Protein AF-A0A6A4QFC4-F1 (afdb_monomer_lite)

Sequence (65 aa):
MNNAGLLQSDQGLLGDNRTASFVNNYSKLPLLFFRDFAVSVEKMGRIGVLTGQQGQIRKNCRMVN

Organism: Lupinus albus (NCBI:txid3870)

InterPro domains:
  IPR000823 Plant peroxidase [PTHR31517] (2-65)
  IPR002016 Haem peroxidase [PS50873] (1-65)
  IPR010255 Haem peroxidase superfamily [SSF48113] (2-65)

Secondary structure (DSSP, 8-state):
--S--SSHHHHHHHHSTTTHHHHHHHHH-HHHHHHHHHHHHHHHHTTT---TTSS---SSTTS--

Radius of gyration: 18.21 Å; chains: 1; bounding box: 38×22×43 Å

Structure (mmCIF, N/CA/C/O backbone):
data_AF-A0A6A4QFC4-F1
#
_entry.id   AF-A0A6A4QFC4-F1
#
loop_
_atom_site.group_PDB
_atom_site.id
_atom_site.type_symbol
_atom_site.label_atom_id
_atom_site.label_alt_id
_atom_site.label_comp_id
_atom_site.label_asym_id
_atom_site.label_entity_id
_atom_site.label_seq_id
_atom_site.pdbx_PDB_ins_code
_atom_site.Cartn_x
_atom_site.Cartn_y
_atom_site.Cartn_z
_atom_site.occupancy
_atom_site.B_iso_or_equiv
_atom_site.auth_seq_id
_atom_site.auth_comp_id
_atom_site.auth_asym_id
_atom_site.auth_atom_id
_atom_site.pdbx_PDB_model_num
ATOM 1 N N . MET A 1 1 ? 15.560 -5.276 -13.529 1.00 80.75 1 MET A N 1
ATOM 2 C CA . MET A 1 1 ? 14.541 -6.213 -13.011 1.00 80.75 1 MET A CA 1
ATOM 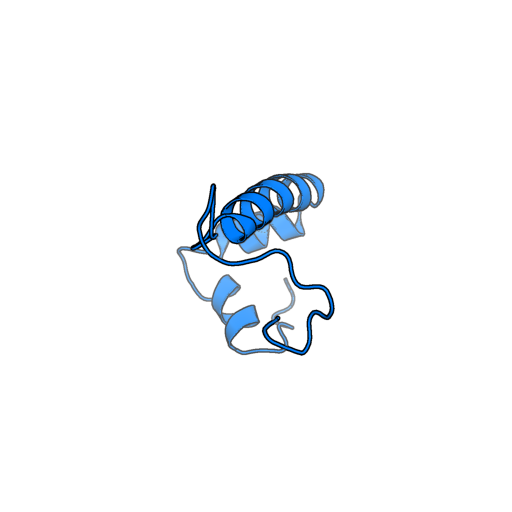3 C C . MET A 1 1 ? 14.735 -7.545 -13.685 1.00 80.75 1 MET A C 1
ATOM 5 O O . MET A 1 1 ? 15.048 -7.545 -14.866 1.00 80.75 1 MET A O 1
ATOM 9 N N . ASN A 1 2 ? 14.555 -8.643 -12.952 1.00 86.56 2 ASN A N 1
ATOM 10 C CA . ASN A 1 2 ? 15.009 -9.965 -13.395 1.00 86.56 2 ASN A CA 1
ATOM 11 C C . ASN A 1 2 ? 13.859 -10.913 -13.778 1.00 86.56 2 ASN A C 1
ATOM 13 O O . ASN A 1 2 ? 14.080 -12.113 -13.835 1.00 86.56 2 ASN A O 1
ATOM 17 N N . ASN A 1 3 ? 12.640 -10.397 -14.000 1.00 90.38 3 ASN A N 1
ATOM 18 C CA . ASN A 1 3 ? 11.437 -11.196 -14.293 1.00 90.38 3 ASN A CA 1
ATOM 19 C C . ASN A 1 3 ? 11.235 -12.390 -13.342 1.00 90.38 3 ASN A C 1
ATOM 21 O O . ASN A 1 3 ? 10.884 -13.487 -13.760 1.00 90.38 3 ASN A O 1
ATOM 25 N N . ALA A 1 4 ? 11.506 -12.161 -12.058 1.00 95.62 4 ALA A N 1
ATOM 26 C CA . ALA A 1 4 ? 11.479 -13.174 -11.010 1.00 95.62 4 ALA A CA 1
ATOM 27 C C . ALA A 1 4 ? 10.277 -12.999 -10.063 1.00 95.62 4 ALA A C 1
ATOM 29 O O . ALA A 1 4 ? 10.340 -13.421 -8.911 1.00 95.62 4 ALA A O 1
ATOM 30 N N . GLY A 1 5 ? 9.208 -12.325 -10.512 1.00 95.75 5 GLY A N 1
ATOM 31 C CA . GLY A 1 5 ? 7.955 -12.275 -9.757 1.00 95.75 5 GLY A CA 1
ATOM 32 C C . GLY A 1 5 ? 7.377 -13.683 -9.624 1.00 95.75 5 GLY A C 1
ATOM 33 O O . GLY A 1 5 ? 7.287 -14.398 -10.619 1.00 95.75 5 GLY A O 1
ATOM 34 N N . LEU A 1 6 ? 7.025 -14.095 -8.403 1.00 97.75 6 LEU A N 1
ATOM 35 C CA . LEU A 1 6 ? 6.580 -15.465 -8.137 1.00 97.75 6 LEU A CA 1
ATOM 36 C C . LEU A 1 6 ? 5.172 -15.705 -8.680 1.00 97.75 6 LEU A C 1
ATOM 38 O O . LEU A 1 6 ? 4.904 -16.732 -9.302 1.00 97.75 6 LEU A O 1
ATOM 42 N N . LEU A 1 7 ? 4.267 -14.762 -8.422 1.00 98.1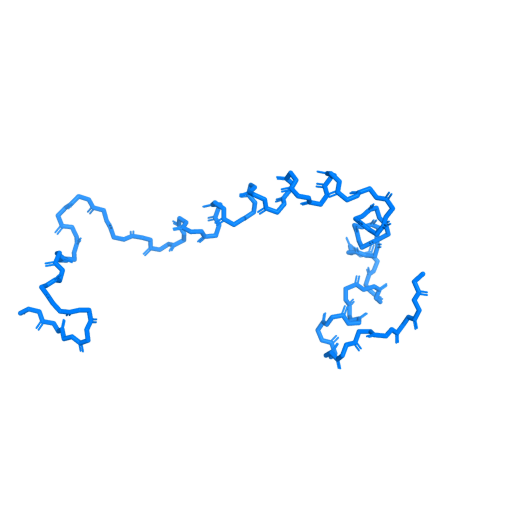9 7 LEU A N 1
ATOM 43 C CA . LEU A 1 7 ? 2.884 -14.856 -8.856 1.00 98.19 7 LEU A CA 1
ATOM 44 C C . LEU A 1 7 ? 2.697 -14.139 -10.193 1.00 98.19 7 LEU A C 1
ATOM 46 O O . LEU A 1 7 ? 3.354 -13.139 -10.493 1.00 98.19 7 LEU A O 1
ATOM 50 N N . GLN A 1 8 ? 1.707 -14.588 -10.967 1.00 97.81 8 GLN A N 1
ATOM 51 C CA . GLN A 1 8 ? 1.284 -13.880 -12.177 1.00 97.81 8 GLN A CA 1
ATOM 52 C C . GLN A 1 8 ? 0.879 -12.430 -11.865 1.00 97.81 8 GLN A C 1
ATOM 54 O O . GLN A 1 8 ? 1.157 -11.534 -12.659 1.00 97.81 8 GLN A O 1
ATOM 59 N N . SER A 1 9 ? 0.268 -12.188 -10.700 1.00 98.00 9 SER A N 1
ATOM 60 C CA . SER A 1 9 ? -0.070 -10.840 -10.233 1.00 98.00 9 SER A CA 1
ATOM 61 C C . SER A 1 9 ? 1.164 -9.964 -10.024 1.00 98.00 9 SER A C 1
ATOM 63 O O . SER A 1 9 ? 1.103 -8.777 -10.324 1.00 98.00 9 SER A O 1
ATOM 65 N N . ASP A 1 10 ? 2.284 -10.533 -9.571 1.00 97.56 10 ASP A N 1
ATOM 66 C CA . ASP A 1 10 ? 3.519 -9.782 -9.320 1.00 97.56 10 ASP A CA 1
ATOM 67 C C . ASP A 1 10 ? 4.185 -9.406 -10.643 1.00 97.56 10 ASP A C 1
ATOM 69 O O . ASP A 1 10 ? 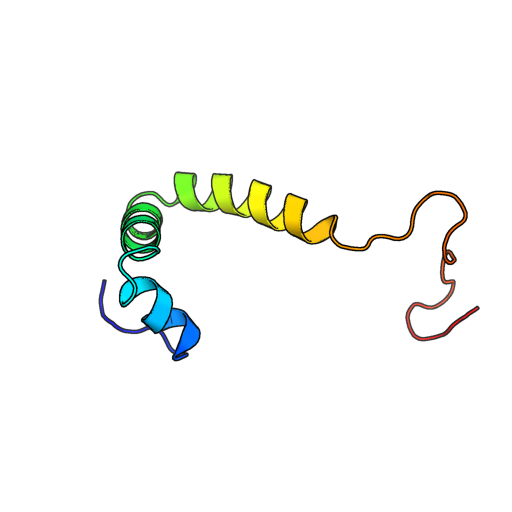4.499 -8.242 -10.898 1.00 97.56 10 ASP A O 1
ATOM 73 N N . GLN A 1 11 ? 4.358 -10.396 -11.525 1.00 97.38 11 GLN A N 1
ATOM 74 C CA . GLN A 1 11 ? 4.996 -10.187 -12.821 1.00 97.38 11 GLN A CA 1
ATOM 75 C C . GLN A 1 11 ? 4.124 -9.335 -13.758 1.00 97.38 11 GLN A C 1
ATOM 77 O O . GLN A 1 11 ? 4.648 -8.576 -14.578 1.00 97.38 11 GLN A O 1
ATOM 82 N N . GLY A 1 12 ? 2.799 -9.400 -13.597 1.00 97.88 12 GLY A N 1
ATOM 83 C CA . GLY A 1 12 ? 1.837 -8.572 -14.321 1.00 97.88 12 GLY A CA 1
ATOM 84 C C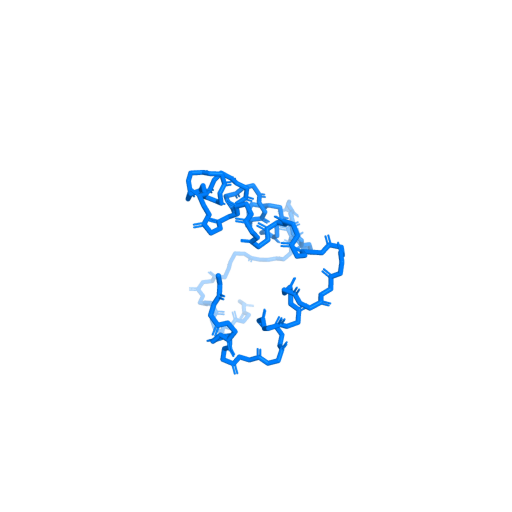 . GLY A 1 12 ? 2.033 -7.072 -14.086 1.00 97.88 12 GLY A C 1
ATOM 85 O O . GLY A 1 12 ? 1.868 -6.295 -15.023 1.00 97.88 12 GLY A O 1
ATOM 86 N N . LEU A 1 13 ? 2.482 -6.656 -12.894 1.00 97.88 13 LEU A N 1
ATOM 87 C CA . LEU A 1 13 ? 2.753 -5.240 -12.603 1.00 97.88 13 LEU A CA 1
ATOM 88 C C . LEU A 1 13 ? 3.882 -4.665 -13.467 1.00 97.88 13 LEU A C 1
ATOM 90 O O . LEU A 1 13 ? 3.854 -3.481 -13.805 1.00 97.88 13 LEU A O 1
ATOM 94 N N . LEU A 1 14 ? 4.872 -5.484 -13.832 1.00 97.00 14 LEU A N 1
ATOM 95 C CA . LEU A 1 14 ? 5.934 -5.073 -14.751 1.00 97.00 14 LEU A CA 1
ATOM 96 C C . LEU A 1 14 ? 5.506 -5.178 -16.222 1.00 97.00 14 LEU A C 1
ATOM 98 O O . LEU A 1 14 ? 6.013 -4.431 -17.053 1.00 97.00 14 LEU A O 1
ATOM 102 N N . GLY A 1 15 ? 4.594 -6.100 -16.543 1.00 95.94 15 GLY A N 1
ATOM 103 C CA . GLY A 1 15 ? 4.099 -6.327 -17.904 1.00 95.94 15 GLY A CA 1
ATOM 104 C C . GLY A 1 15 ? 3.053 -5.320 -18.393 1.00 95.94 15 GLY A C 1
ATOM 105 O O . GLY A 1 15 ? 2.770 -5.282 -19.587 1.00 95.94 15 GLY A O 1
ATOM 106 N N . ASP A 1 16 ? 2.477 -4.509 -17.505 1.00 97.62 16 ASP A N 1
ATOM 107 C CA . ASP A 1 16 ? 1.455 -3.515 -17.845 1.00 97.62 16 ASP A CA 1
ATOM 108 C C . ASP A 1 16 ? 2.048 -2.097 -17.919 1.00 97.62 16 ASP A C 1
ATOM 110 O O . ASP A 1 16 ? 2.659 -1.602 -16.969 1.00 97.62 16 ASP A O 1
ATOM 114 N N . ASN A 1 17 ? 1.816 -1.405 -19.040 1.00 97.25 17 ASN A N 1
ATOM 115 C CA . ASN A 1 17 ? 2.319 -0.048 -19.289 1.00 97.25 17 ASN A CA 1
ATOM 116 C C . ASN A 1 17 ? 1.869 0.987 -18.243 1.00 97.25 17 ASN A C 1
ATOM 118 O O . ASN A 1 17 ? 2.540 2.003 -18.063 1.00 97.25 17 ASN A O 1
ATOM 122 N N . ARG A 1 18 ? 0.753 0.750 -17.547 1.00 98.12 18 ARG A N 1
ATOM 123 C CA . ARG A 1 18 ? 0.231 1.644 -16.503 1.00 98.12 18 ARG A CA 1
ATOM 124 C C . ARG A 1 18 ? 1.025 1.541 -15.203 1.00 98.12 18 ARG A C 1
ATOM 126 O O . ARG A 1 18 ? 1.080 2.513 -14.454 1.00 98.12 18 ARG A O 1
ATOM 133 N N . THR A 1 19 ? 1.615 0.379 -14.921 1.00 98.12 19 THR A N 1
ATOM 134 C CA . THR A 1 19 ? 2.264 0.080 -13.633 1.00 98.12 19 THR A CA 1
ATOM 135 C C . THR A 1 19 ? 3.773 -0.113 -13.740 1.00 98.12 19 THR A C 1
ATOM 137 O O . THR A 1 19 ? 4.480 0.129 -12.761 1.00 98.12 19 THR A O 1
ATOM 140 N N . ALA A 1 20 ? 4.295 -0.463 -14.919 1.00 97.69 20 ALA A N 1
ATOM 141 C CA . ALA A 1 20 ? 5.708 -0.776 -15.124 1.00 97.69 20 ALA A CA 1
ATOM 142 C C . ALA A 1 20 ? 6.656 0.352 -14.678 1.00 97.69 20 ALA A C 1
ATOM 144 O O . ALA A 1 20 ? 7.726 0.088 -14.123 1.00 97.69 20 ALA A O 1
ATOM 145 N N . SER A 1 21 ? 6.277 1.619 -14.879 1.00 97.56 21 SER A N 1
ATOM 146 C CA . SER A 1 21 ? 7.075 2.774 -14.442 1.00 97.56 21 SER A CA 1
ATOM 147 C C . SER A 1 21 ? 7.195 2.855 -12.915 1.00 97.56 21 SER A C 1
ATOM 149 O O . SER A 1 21 ? 8.286 3.113 -12.406 1.00 97.56 21 SER A O 1
ATOM 151 N N . PHE A 1 22 ? 6.122 2.558 -12.176 1.00 97.62 22 PHE A N 1
ATOM 152 C CA . PHE A 1 22 ? 6.143 2.507 -10.714 1.00 97.62 22 PHE A CA 1
ATOM 153 C C . PHE A 1 22 ? 7.052 1.394 -10.212 1.00 97.62 22 PHE A C 1
ATOM 155 O O . PHE A 1 22 ? 7.911 1.659 -9.374 1.00 97.62 22 PHE A O 1
ATOM 162 N N . VAL A 1 23 ? 6.946 0.183 -10.775 1.00 97.12 23 VAL A N 1
ATOM 163 C CA . VAL A 1 23 ? 7.837 -0.929 -10.403 1.00 97.12 23 VAL A CA 1
ATOM 164 C C . VAL A 1 23 ? 9.301 -0.518 -10.621 1.00 97.12 23 VAL A C 1
ATOM 166 O O . 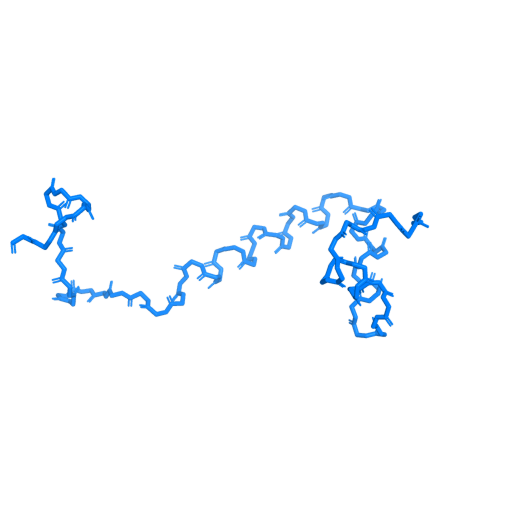VAL A 1 23 ? 10.148 -0.727 -9.750 1.00 97.12 23 VAL A O 1
ATOM 169 N N . ASN A 1 24 ? 9.605 0.136 -11.752 1.00 96.75 24 ASN A N 1
ATOM 170 C CA . ASN A 1 24 ? 10.958 0.606 -12.073 1.00 96.75 24 ASN A CA 1
ATOM 171 C C . ASN A 1 24 ? 11.458 1.642 -11.068 1.00 96.75 24 ASN A C 1
ATOM 173 O O . ASN A 1 24 ? 12.580 1.512 -10.572 1.00 96.75 24 ASN A O 1
ATOM 177 N N . ASN A 1 25 ? 10.630 2.625 -10.731 1.00 97.69 25 ASN A N 1
ATOM 178 C CA . ASN A 1 25 ? 10.986 3.666 -9.775 1.00 97.69 25 ASN A CA 1
ATOM 179 C C . ASN A 1 25 ? 11.178 3.098 -8.367 1.00 97.69 25 ASN A C 1
ATOM 181 O O . ASN A 1 25 ? 12.203 3.364 -7.745 1.00 97.69 25 ASN A O 1
ATOM 185 N N . TYR A 1 26 ? 10.259 2.259 -7.894 1.00 97.50 26 TYR A N 1
ATOM 186 C CA . TYR A 1 26 ? 10.341 1.638 -6.572 1.00 97.50 26 TYR A CA 1
ATOM 187 C C . TYR A 1 26 ? 11.550 0.708 -6.426 1.00 97.50 26 TYR A C 1
ATOM 189 O O . TYR A 1 26 ? 12.174 0.695 -5.368 1.00 97.50 26 TYR A O 1
ATOM 197 N N . SER A 1 27 ? 11.960 0.014 -7.494 1.00 95.75 27 SER A N 1
ATOM 198 C CA . SER A 1 27 ? 13.183 -0.807 -7.478 1.00 95.75 27 SER A CA 1
ATOM 199 C C . SER A 1 27 ? 14.478 0.005 -7.333 1.00 95.75 27 SER A C 1
ATOM 201 O O . SER A 1 27 ? 15.468 -0.506 -6.816 1.00 95.75 27 SER A O 1
ATOM 203 N N . LYS A 1 28 ? 14.483 1.264 -7.792 1.00 97.31 28 LYS A N 1
ATOM 204 C CA . LYS A 1 28 ? 15.660 2.151 -7.784 1.00 97.31 28 LYS A CA 1
ATOM 205 C C . LYS A 1 28 ? 15.667 3.111 -6.597 1.00 97.31 28 LYS A C 1
ATOM 207 O O . LYS A 1 28 ? 16.730 3.555 -6.178 1.00 97.31 28 LYS A O 1
ATOM 212 N N . LEU A 1 29 ? 14.487 3.450 -6.079 1.00 97.88 29 LEU A N 1
ATOM 213 C CA . LEU A 1 29 ? 14.274 4.453 -5.040 1.00 97.88 29 LEU A CA 1
ATOM 214 C C . LEU A 1 29 ? 13.464 3.844 -3.881 1.00 97.88 29 LEU A C 1
ATOM 216 O O . LEU A 1 29 ? 12.258 4.080 -3.780 1.00 97.88 29 LEU A O 1
ATOM 220 N N . PRO A 1 30 ? 14.103 3.097 -2.963 1.00 96.12 30 PRO A N 1
ATOM 221 C CA . PRO A 1 30 ? 13.395 2.440 -1.862 1.00 96.12 30 PRO A CA 1
ATOM 222 C C . PRO A 1 30 ? 12.625 3.414 -0.957 1.00 96.12 30 PRO A C 1
ATOM 224 O O . PRO A 1 30 ? 11.522 3.111 -0.516 1.00 96.12 30 PRO A O 1
ATOM 227 N N . LEU A 1 31 ? 13.158 4.620 -0.723 1.00 98.25 31 LEU A N 1
ATOM 228 C CA . LEU A 1 31 ? 12.473 5.645 0.078 1.00 98.25 31 LEU A CA 1
ATOM 229 C C . LEU A 1 31 ? 11.164 6.125 -0.568 1.00 98.25 31 LEU A C 1
ATOM 231 O O . LEU A 1 31 ? 10.202 6.415 0.140 1.00 98.25 31 LEU A O 1
ATOM 235 N N . LEU A 1 32 ? 11.112 6.176 -1.904 1.00 98.25 32 LEU A N 1
ATOM 236 C CA . LEU A 1 32 ? 9.895 6.514 -2.639 1.00 98.25 32 LEU A CA 1
ATOM 237 C C . LEU A 1 32 ? 8.831 5.424 -2.447 1.00 98.25 32 LEU A C 1
ATOM 239 O O . LEU A 1 32 ? 7.675 5.745 -2.178 1.00 98.25 32 LEU A O 1
ATOM 243 N N . PHE A 1 33 ? 9.238 4.151 -2.512 1.00 98.31 33 PHE A N 1
ATOM 244 C CA . PHE A 1 33 ? 8.352 3.025 -2.215 1.00 98.31 33 PHE A CA 1
ATOM 245 C C . PHE A 1 33 ? 7.800 3.106 -0.792 1.00 98.31 33 PHE A C 1
ATOM 247 O O . PHE A 1 33 ? 6.588 3.073 -0.621 1.00 98.31 33 PHE A O 1
ATOM 254 N N . PHE A 1 34 ? 8.653 3.264 0.225 1.00 98.56 34 PHE A N 1
ATOM 255 C CA . PHE A 1 34 ? 8.193 3.297 1.618 1.00 98.56 34 PHE A CA 1
ATOM 256 C C . PHE A 1 34 ? 7.223 4.448 1.897 1.00 98.56 34 PHE A C 1
ATOM 258 O O . PHE A 1 34 ? 6.224 4.248 2.591 1.00 98.56 34 PHE A O 1
ATOM 265 N N . ARG A 1 35 ? 7.479 5.631 1.325 1.00 98.56 35 ARG A N 1
ATOM 266 C CA . ARG A 1 35 ? 6.575 6.782 1.433 1.00 98.56 35 ARG A CA 1
ATOM 267 C C . ARG A 1 35 ? 5.200 6.466 0.844 1.00 98.56 35 ARG A C 1
ATOM 269 O O . ARG A 1 35 ? 4.188 6.639 1.519 1.00 98.56 35 ARG A O 1
ATOM 276 N N . ASP A 1 36 ? 5.161 6.008 -0.404 1.00 98.56 36 ASP A N 1
ATOM 277 C CA . ASP A 1 36 ? 3.898 5.759 -1.105 1.00 98.56 36 ASP A CA 1
ATOM 278 C C . ASP A 1 36 ? 3.158 4.544 -0.524 1.00 98.56 36 ASP A C 1
ATOM 280 O O . ASP A 1 36 ? 1.926 4.534 -0.461 1.00 98.56 36 ASP A O 1
ATOM 284 N N . PHE A 1 37 ? 3.898 3.544 -0.039 1.00 98.44 37 PHE A N 1
ATOM 285 C CA . PHE A 1 37 ? 3.359 2.383 0.661 1.00 98.44 37 PHE A CA 1
ATOM 286 C C . PHE A 1 37 ? 2.626 2.797 1.939 1.00 98.44 37 PHE A C 1
ATOM 288 O O . PHE A 1 37 ? 1.485 2.383 2.134 1.00 98.44 37 PHE A O 1
ATOM 295 N N . ALA A 1 38 ? 3.224 3.660 2.770 1.00 98.69 38 ALA A N 1
ATOM 296 C CA . ALA A 1 38 ? 2.589 4.140 3.998 1.00 98.69 38 ALA A CA 1
ATOM 297 C C . ALA A 1 38 ? 1.245 4.835 3.715 1.00 98.69 38 ALA A C 1
ATOM 299 O O . ALA A 1 38 ? 0.228 4.482 4.313 1.00 98.69 38 ALA A O 1
ATOM 300 N N . VAL A 1 39 ? 1.219 5.745 2.735 1.00 98.75 39 VAL A N 1
ATOM 301 C CA . VAL A 1 39 ? -0.011 6.439 2.312 1.00 98.75 39 VAL A CA 1
ATOM 302 C C . VAL A 1 39 ? -1.050 5.453 1.764 1.00 98.75 39 VAL A C 1
ATOM 304 O O . VAL A 1 39 ? -2.243 5.560 2.058 1.00 98.75 39 VAL A O 1
ATOM 307 N N . SER A 1 40 ? -0.614 4.471 0.973 1.00 98.62 40 SER A N 1
ATOM 308 C CA . SER A 1 40 ? -1.510 3.489 0.354 1.00 98.62 40 SER A CA 1
ATOM 309 C C . SER A 1 40 ? -2.149 2.557 1.384 1.00 98.62 40 SER A C 1
ATOM 311 O O . SER A 1 40 ? -3.354 2.308 1.314 1.00 98.62 40 SER A O 1
ATOM 313 N N . VAL A 1 41 ? -1.379 2.078 2.366 1.00 98.50 41 VAL A N 1
ATOM 314 C CA . VAL A 1 41 ? -1.878 1.194 3.434 1.00 98.50 41 VAL A CA 1
ATOM 315 C C . VAL A 1 41 ? -2.792 1.950 4.397 1.00 98.50 41 VAL A C 1
ATOM 317 O O . VAL A 1 41 ? -3.816 1.404 4.809 1.00 98.50 41 VAL A O 1
ATOM 320 N N . GLU A 1 42 ? -2.504 3.219 4.693 1.00 98.56 42 GLU A N 1
ATOM 321 C CA . GLU A 1 42 ? -3.420 4.078 5.450 1.00 98.56 42 GLU A CA 1
ATOM 322 C C . GLU A 1 42 ? -4.762 4.244 4.722 1.00 98.56 42 GLU A C 1
ATOM 324 O O . GLU A 1 42 ? -5.827 4.065 5.318 1.00 98.56 42 GLU A O 1
ATOM 329 N N . LYS A 1 43 ? -4.726 4.540 3.415 1.00 98.75 43 LYS A N 1
ATOM 330 C CA . LYS A 1 43 ? -5.939 4.661 2.595 1.00 98.75 43 LYS A CA 1
ATOM 331 C C . LYS A 1 43 ? -6.717 3.345 2.542 1.00 98.75 43 LYS A C 1
ATOM 333 O O . LYS A 1 43 ? -7.940 3.364 2.666 1.00 98.75 43 LYS A O 1
ATOM 338 N N . MET A 1 44 ? -6.022 2.215 2.396 1.00 98.62 44 MET A N 1
ATOM 339 C CA . MET A 1 44 ? -6.623 0.879 2.416 1.00 98.62 44 MET A CA 1
ATOM 340 C C . MET A 1 44 ? -7.312 0.589 3.756 1.00 98.62 44 MET A C 1
ATOM 342 O O . MET A 1 44 ? -8.440 0.101 3.769 1.00 98.62 44 MET A O 1
ATOM 346 N N . GLY A 1 45 ? -6.680 0.945 4.878 1.00 98.12 45 GLY A N 1
ATOM 347 C CA . GLY A 1 45 ? -7.213 0.715 6.225 1.00 98.12 45 GLY A CA 1
ATOM 348 C C . GLY A 1 45 ? -8.502 1.479 6.546 1.00 98.12 45 GLY A C 1
ATOM 349 O O . GLY A 1 45 ? -9.157 1.180 7.540 1.00 98.12 45 GLY A O 1
ATOM 350 N N . ARG A 1 46 ? -8.889 2.448 5.710 1.00 98.12 46 ARG A N 1
ATOM 351 C CA . ARG A 1 46 ? -10.117 3.244 5.864 1.00 98.12 46 ARG A CA 1
ATOM 352 C C . ARG A 1 46 ? -11.282 2.736 5.005 1.00 98.12 46 ARG A C 1
ATOM 354 O O . ARG A 1 46 ? -12.367 3.313 5.058 1.00 98.12 46 ARG A O 1
ATOM 361 N N . ILE A 1 47 ? -11.091 1.687 4.204 1.00 98.38 47 ILE A N 1
ATOM 362 C CA . ILE A 1 47 ? -12.147 1.141 3.340 1.00 98.38 47 ILE A CA 1
ATOM 363 C C . ILE A 1 47 ? -13.214 0.450 4.200 1.00 98.38 47 ILE A C 1
ATOM 365 O O . ILE A 1 47 ? -12.915 -0.487 4.931 1.00 98.38 47 ILE A O 1
ATOM 369 N N . GLY A 1 48 ? -14.470 0.891 4.083 1.00 97.88 48 GLY A N 1
ATOM 370 C CA . GLY A 1 48 ? -15.628 0.192 4.660 1.00 97.88 48 GLY A CA 1
ATOM 371 C C . GLY A 1 48 ? -15.654 0.113 6.192 1.00 97.88 48 GLY A C 1
ATOM 372 O O . GLY A 1 48 ? -16.315 -0.767 6.740 1.00 97.88 48 GLY A O 1
ATOM 373 N N . VAL A 1 49 ? -14.925 0.991 6.887 1.00 98.06 49 VAL A N 1
ATOM 374 C CA . VAL A 1 49 ? -14.853 0.985 8.355 1.00 98.06 49 VAL A CA 1
ATOM 375 C C . VAL A 1 49 ? -16.196 1.346 8.998 1.00 98.06 49 VAL A C 1
ATOM 377 O O . VAL A 1 49 ? -16.919 2.217 8.516 1.00 98.06 49 VAL A O 1
ATOM 380 N N . LEU A 1 50 ? -16.510 0.694 10.121 1.00 98.31 50 LEU A N 1
ATOM 381 C CA . LEU A 1 50 ? -17.651 1.039 10.973 1.00 98.31 50 LEU A CA 1
ATOM 382 C C . LEU A 1 50 ? -17.237 2.158 11.936 1.00 98.31 50 LEU A C 1
ATOM 384 O O . LEU A 1 50 ? -16.193 2.058 12.582 1.00 98.31 50 LEU A O 1
ATOM 388 N N . THR A 1 51 ? -18.034 3.225 12.023 1.00 97.81 51 THR A N 1
ATOM 389 C CA . THR A 1 51 ? -17.704 4.423 12.816 1.00 97.81 51 THR A CA 1
ATOM 390 C C . THR A 1 51 ? -18.848 4.842 13.738 1.00 97.81 51 THR A C 1
ATOM 392 O O . THR A 1 51 ? -19.994 4.421 13.578 1.00 97.81 51 THR A O 1
ATOM 395 N N . GLY A 1 52 ? -18.548 5.679 14.734 1.00 96.81 52 GLY A N 1
ATOM 396 C CA . GLY A 1 52 ? -19.542 6.134 15.704 1.00 96.81 52 GLY A CA 1
ATOM 397 C C . GLY A 1 52 ? -20.142 4.962 16.483 1.00 96.81 52 GLY A C 1
ATOM 398 O O . GLY A 1 52 ? -19.421 4.221 17.141 1.00 96.81 52 GLY A O 1
ATOM 399 N N . GLN A 1 53 ? -21.462 4.795 16.396 1.00 97.31 53 GLN A N 1
ATOM 400 C CA . GLN A 1 53 ? -22.193 3.702 17.051 1.00 97.31 53 GLN A CA 1
ATOM 401 C C . GLN A 1 53 ? -22.400 2.475 16.141 1.00 97.31 53 GLN A C 1
ATOM 403 O O . GLN A 1 53 ? -23.111 1.545 16.511 1.00 97.31 53 GLN A O 1
ATOM 408 N N . GLN A 1 54 ? -21.814 2.457 14.939 1.00 98.25 54 GLN A N 1
ATOM 409 C CA . GLN A 1 54 ? -21.908 1.310 14.036 1.00 98.25 54 GLN A CA 1
ATOM 410 C C . GLN A 1 54 ? -21.018 0.159 14.532 1.00 98.25 54 GLN A C 1
ATOM 412 O O . GLN A 1 54 ? -19.841 0.354 14.831 1.00 98.25 54 GLN A O 1
ATOM 417 N N . GLY A 1 55 ? -21.552 -1.064 14.551 1.00 96.56 55 GLY A N 1
ATOM 418 C CA . GLY A 1 55 ? -20.805 -2.256 14.961 1.00 96.56 55 GLY A CA 1
ATOM 419 C C . GLY A 1 55 ? -20.746 -2.448 16.479 1.00 96.56 55 GLY A C 1
ATOM 420 O O . GLY A 1 55 ? -21.719 -2.201 17.182 1.00 96.56 55 GLY A O 1
ATOM 421 N N . GLN A 1 56 ? -19.624 -2.976 16.976 1.00 97.69 56 GLN A N 1
ATOM 422 C CA . GLN A 1 56 ? -19.405 -3.262 18.398 1.00 97.69 56 GLN A CA 1
ATOM 423 C C . GLN A 1 56 ? -17.910 -3.347 18.725 1.00 97.69 56 GLN A C 1
ATOM 425 O O . GLN A 1 56 ? -17.112 -3.793 17.897 1.00 97.69 56 GLN A O 1
ATOM 430 N N . ILE A 1 57 ? -17.539 -3.012 19.961 1.00 97.62 57 ILE A N 1
ATOM 431 C CA . ILE A 1 57 ? -16.208 -3.320 20.496 1.00 97.62 57 ILE A CA 1
ATOM 432 C C . ILE A 1 57 ? -16.230 -4.756 21.024 1.00 97.62 57 ILE A C 1
ATOM 434 O O . ILE A 1 57 ? -16.851 -5.044 22.049 1.00 97.62 57 ILE A O 1
ATOM 438 N N . ARG A 1 58 ? -15.597 -5.683 20.298 1.00 97.94 58 ARG A N 1
ATOM 439 C CA . ARG A 1 58 ? -15.605 -7.112 20.646 1.00 97.94 58 ARG A CA 1
ATOM 440 C C . ARG A 1 58 ? -14.780 -7.390 21.901 1.00 97.94 58 ARG A C 1
ATOM 442 O O . ARG A 1 58 ? -13.636 -6.957 21.994 1.00 97.94 58 ARG A O 1
ATOM 449 N N . LYS A 1 59 ? -15.328 -8.197 22.814 1.00 98.19 59 LYS A N 1
ATOM 450 C CA . LYS A 1 59 ? -14.594 -8.743 23.974 1.00 98.19 59 LYS A CA 1
ATOM 451 C C . LYS A 1 59 ? -13.691 -9.914 23.580 1.00 98.19 59 LYS A C 1
ATOM 453 O O . LYS A 1 59 ? -12.672 -10.160 24.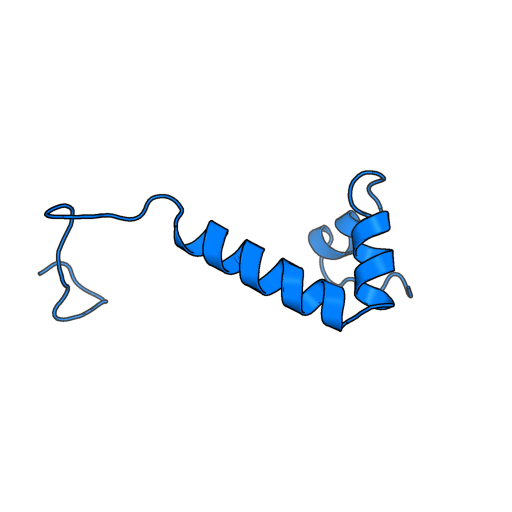213 1.00 98.19 59 LYS A O 1
ATOM 458 N N . ASN A 1 60 ? -14.065 -10.627 22.519 1.00 98.06 60 ASN A N 1
ATOM 459 C CA . ASN A 1 60 ? -13.276 -11.678 21.892 1.00 98.06 60 ASN A CA 1
ATOM 460 C C . ASN A 1 60 ? -13.396 -11.533 20.370 1.00 98.06 60 ASN A C 1
ATOM 462 O O . ASN A 1 60 ? -14.489 -11.652 19.827 1.00 98.06 60 ASN A O 1
ATOM 466 N N . CYS A 1 61 ? -12.284 -11.307 19.663 1.00 97.81 61 CYS A N 1
ATOM 467 C CA . CYS A 1 61 ? -12.298 -11.061 18.215 1.00 97.81 61 CYS A CA 1
ATOM 468 C C . CYS A 1 61 ? -12.917 -12.203 17.389 1.00 97.81 61 CYS A C 1
ATOM 470 O O . CYS A 1 61 ? -13.365 -11.955 16.268 1.00 97.81 61 CYS A O 1
ATOM 472 N N . ARG A 1 62 ? -12.959 -13.429 17.934 1.00 98.00 62 ARG A N 1
ATOM 473 C CA . ARG A 1 62 ? -13.485 -14.631 17.268 1.00 98.00 62 ARG A CA 1
ATOM 474 C C . ARG A 1 62 ? -15.005 -14.788 17.373 1.00 98.00 62 ARG A C 1
ATOM 476 O O . ARG A 1 62 ? -15.547 -15.649 16.690 1.00 98.00 62 ARG A O 1
ATOM 483 N N . MET A 1 63 ? -15.685 -14.001 18.210 1.00 97.38 63 MET A N 1
ATOM 484 C CA . MET A 1 63 ? -17.133 -14.104 18.425 1.00 97.38 63 MET A CA 1
ATOM 485 C C . MET A 1 63 ? -17.817 -12.737 18.335 1.00 97.38 63 MET A C 1
ATOM 487 O O . MET A 1 63 ? -17.197 -11.692 18.534 1.00 97.38 63 MET A O 1
ATOM 491 N N . VAL A 1 64 ? -19.108 -12.755 18.009 1.00 96.50 64 VAL A N 1
ATOM 492 C CA . VAL A 1 64 ? -20.010 -11.611 18.203 1.00 96.50 64 VAL A CA 1
ATOM 493 C C . VAL A 1 64 ? -20.336 -11.551 19.702 1.00 96.50 64 VAL A C 1
ATOM 495 O O . VAL A 1 64 ? -20.503 -12.611 20.306 1.00 96.50 64 VAL A O 1
ATOM 498 N N . ASN A 1 65 ? -20.338 -10.357 20.307 1.00 94.25 65 ASN A N 1
ATOM 499 C CA . ASN A 1 65 ? -20.714 -10.194 21.718 1.00 94.25 65 ASN A CA 1
ATOM 500 C C . ASN A 1 65 ? -22.176 -10.562 21.972 1.00 94.25 65 ASN A C 1
ATOM 502 O O . ASN A 1 65 ? -22.998 -10.383 21.044 1.00 94.25 65 ASN A O 1
#

Foldseek 3Di:
DPCPQPDPVRSVLCVDPVRVVVVVCCVVPVVVVVVVVVVVVVVVVPPPDADDPGADDDPDPVDRD

pLDDT: mean 97.12, std 2.75, range [80.75, 98.75]